Protein AF-A0A4Q9L210-F1 (afdb_monomer_lite)

Structure (mmCIF, N/CA/C/O backbone):
data_AF-A0A4Q9L210-F1
#
_entry.id   AF-A0A4Q9L210-F1
#
loop_
_atom_site.group_PDB
_atom_site.id
_atom_site.type_symbol
_atom_site.label_atom_id
_atom_site.label_alt_id
_atom_site.label_comp_id
_atom_site.label_asym_id
_atom_site.label_entity_id
_atom_site.label_seq_id
_atom_site.pdbx_PDB_ins_code
_atom_site.Cartn_x
_atom_site.Cartn_y
_atom_site.Cartn_z
_atom_site.occupancy
_atom_site.B_iso_or_equiv
_atom_site.auth_seq_id
_atom_site.auth_comp_id
_atom_site.auth_asym_id
_atom_site.auth_atom_id
_atom_site.pdbx_PDB_model_num
ATOM 1 N N . HIS A 1 1 ? -37.226 32.191 48.914 1.00 35.75 1 HIS A N 1
ATOM 2 C CA . HIS A 1 1 ? -37.059 30.767 48.584 1.00 35.75 1 HIS A CA 1
ATOM 3 C C . HIS A 1 1 ? -36.626 30.681 47.137 1.00 35.75 1 HIS A C 1
ATOM 5 O O . HIS A 1 1 ? -37.333 31.207 46.291 1.00 35.75 1 HIS A O 1
ATOM 11 N N . CYS A 1 2 ? -35.431 30.147 46.892 1.00 36.97 2 CYS A N 1
ATOM 12 C CA . CYS A 1 2 ? -34.933 29.859 45.552 1.00 36.97 2 CYS A CA 1
ATOM 13 C C . CYS A 1 2 ? -35.454 28.476 45.158 1.00 36.97 2 CYS A C 1
ATOM 15 O O . CYS A 1 2 ? -35.143 27.510 45.851 1.00 36.97 2 CYS A O 1
ATOM 17 N N . GLU A 1 3 ? -36.233 28.389 44.087 1.00 35.78 3 GLU A N 1
ATOM 18 C CA . GLU A 1 3 ? -36.465 27.127 43.388 1.00 35.78 3 GLU A CA 1
ATOM 19 C C . GLU A 1 3 ? -35.427 27.047 42.270 1.00 35.78 3 GLU A C 1
ATOM 21 O O . GLU A 1 3 ? -35.372 27.898 41.385 1.00 35.78 3 GLU A O 1
ATOM 26 N N . SER A 1 4 ? -34.512 26.089 42.409 1.00 41.16 4 SER A N 1
ATOM 27 C CA . SER A 1 4 ? -33.529 25.742 41.395 1.00 41.16 4 SER A CA 1
ATOM 28 C C . SER A 1 4 ? -34.158 24.734 40.443 1.00 41.16 4 SER A C 1
ATOM 30 O O . SER A 1 4 ? -34.337 23.570 40.814 1.00 41.16 4 SER A O 1
ATOM 32 N N . ASP A 1 5 ? -34.441 25.167 39.221 1.00 39.69 5 ASP A N 1
ATOM 33 C CA . ASP A 1 5 ? -34.575 24.252 38.098 1.00 39.69 5 ASP A CA 1
ATOM 34 C C . ASP A 1 5 ? -33.220 23.572 37.882 1.00 39.69 5 ASP A C 1
ATOM 36 O O . ASP A 1 5 ? -32.182 24.211 37.695 1.00 39.69 5 ASP A O 1
ATOM 40 N N . SER A 1 6 ? -33.222 22.249 38.003 1.00 47.03 6 SER A N 1
ATOM 41 C CA . SER A 1 6 ? -32.063 21.418 37.706 1.00 47.03 6 SER A CA 1
ATOM 42 C C . SER A 1 6 ? -31.979 21.255 36.192 1.00 47.03 6 SER A C 1
ATOM 44 O O . SER A 1 6 ? -32.647 20.409 35.607 1.00 47.03 6 SER A O 1
ATOM 46 N N . GLU A 1 7 ? -31.172 22.097 35.545 1.00 41.12 7 GLU A N 1
ATOM 47 C CA . GLU A 1 7 ? -30.790 21.897 34.148 1.00 41.12 7 GLU A CA 1
ATOM 48 C C . GLU A 1 7 ? -29.939 20.623 34.030 1.00 41.12 7 GLU A C 1
ATOM 50 O O . GLU A 1 7 ? -28.795 20.560 34.490 1.00 41.12 7 GLU A O 1
ATOM 55 N N . GLU A 1 8 ? -30.499 19.590 33.399 1.00 46.00 8 GLU A N 1
ATOM 56 C CA . GLU A 1 8 ? -29.728 18.460 32.890 1.00 46.00 8 GLU A CA 1
ATOM 57 C C . GLU A 1 8 ? -28.714 18.969 31.855 1.00 46.00 8 GLU A C 1
ATOM 59 O O . GLU A 1 8 ? -29.058 19.439 30.771 1.00 46.00 8 GLU A O 1
ATOM 64 N N . SER A 1 9 ? -27.429 18.880 32.196 1.00 45.72 9 SER A N 1
ATOM 65 C CA . SER A 1 9 ? -26.334 19.314 31.330 1.00 45.72 9 SER A CA 1
ATOM 66 C C . SER A 1 9 ? -26.247 18.467 30.037 1.00 45.72 9 SER A C 1
ATOM 68 O O . SER A 1 9 ? -26.131 17.241 30.132 1.00 45.72 9 SER A O 1
ATOM 70 N N . PRO A 1 10 ? -26.192 19.074 28.833 1.00 44.62 10 PRO A N 1
ATOM 71 C CA . PRO A 1 10 ? -26.198 18.378 27.536 1.00 44.62 10 PRO A CA 1
ATOM 72 C C . PRO A 1 10 ? -24.818 17.851 27.081 1.00 44.62 10 PRO A C 1
ATOM 74 O O . PRO A 1 10 ? -24.578 17.625 25.896 1.00 44.62 10 PRO A O 1
ATOM 77 N N . THR A 1 11 ? -23.865 17.655 27.991 1.00 49.53 11 THR A N 1
ATOM 78 C CA . THR A 1 11 ? -22.436 17.515 27.654 1.00 49.53 11 THR A CA 1
ATOM 79 C C . THR A 1 11 ? -21.976 16.120 27.219 1.00 49.53 11 THR A C 1
ATOM 81 O O . THR A 1 11 ? -20.833 15.981 26.789 1.00 49.53 11 THR A O 1
ATOM 84 N N . LYS A 1 12 ? -22.818 15.079 27.284 1.00 44.41 12 LYS A N 1
ATOM 85 C CA . LYS A 1 12 ? -22.412 13.716 26.873 1.00 44.41 12 LYS A CA 1
ATOM 86 C C . LYS A 1 12 ? -22.561 13.439 25.371 1.00 44.41 12 LYS A C 1
ATOM 88 O O . LYS A 1 12 ? -21.656 12.848 24.784 1.00 44.41 12 LYS A O 1
ATOM 93 N N . ASN A 1 13 ? -23.620 13.936 24.728 1.00 46.12 13 ASN A N 1
ATOM 94 C CA . ASN A 1 13 ? -23.961 13.567 23.342 1.00 46.12 13 ASN A CA 1
ATOM 95 C C . ASN A 1 13 ? -23.063 14.213 22.267 1.00 46.12 13 ASN A C 1
ATOM 97 O O . ASN A 1 13 ? -23.008 13.740 21.136 1.00 46.12 13 ASN A O 1
ATOM 101 N N . THR A 1 14 ? -22.332 15.280 22.589 1.00 52.19 14 THR A N 1
ATOM 102 C CA . THR A 1 14 ? -21.461 15.986 21.632 1.00 52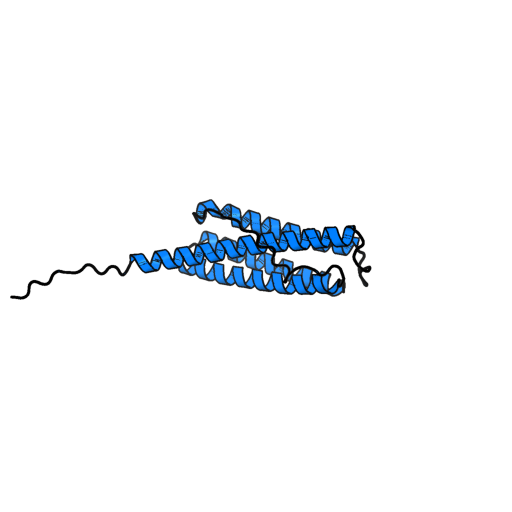.19 14 THR A CA 1
ATOM 103 C C . THR A 1 14 ? -20.092 15.327 21.437 1.00 52.19 14 THR A C 1
ATOM 105 O O . THR A 1 14 ? -19.465 15.539 20.400 1.00 52.19 14 THR A O 1
ATOM 108 N N . SER A 1 15 ? -19.615 14.522 22.397 1.00 59.25 15 SER A N 1
ATOM 109 C CA . SER A 1 15 ? -18.266 13.926 22.351 1.00 59.25 15 SER A CA 1
ATOM 110 C C . SER A 1 15 ? -18.189 12.571 21.632 1.00 59.25 15 SER A C 1
ATOM 112 O O . SER A 1 15 ? -17.168 12.261 21.022 1.00 59.25 15 SER A O 1
ATOM 114 N N . GLU A 1 16 ? -19.256 11.768 21.661 1.00 59.88 16 GLU A N 1
ATOM 115 C CA . GLU A 1 16 ? -19.314 10.489 20.934 1.00 59.88 16 GLU A CA 1
ATOM 116 C C . GLU A 1 16 ? -19.508 10.714 19.431 1.00 59.88 16 GLU A C 1
ATOM 118 O O . GLU A 1 16 ? -18.768 10.143 18.628 1.00 59.88 16 GLU A O 1
ATOM 123 N N . ASN A 1 17 ? -20.384 11.653 19.056 1.00 64.69 17 ASN A N 1
ATOM 124 C CA . ASN A 1 17 ? -20.606 12.031 17.657 1.00 64.69 17 ASN A CA 1
ATOM 125 C C . ASN A 1 17 ? -19.336 12.577 16.976 1.00 64.69 17 ASN A C 1
ATOM 127 O O . ASN A 1 17 ? -19.149 12.399 15.772 1.00 64.69 17 ASN A O 1
ATOM 131 N N . SER A 1 18 ? -18.437 13.231 17.723 1.00 78.69 18 SER A N 1
ATOM 132 C CA . SER A 1 18 ? -17.187 13.751 17.157 1.00 78.69 18 SER A CA 1
ATOM 133 C C . SER A 1 18 ? -16.155 12.648 16.904 1.00 78.69 18 SER A C 1
ATOM 135 O O . SER A 1 18 ? -15.506 12.658 15.858 1.00 78.69 18 SER A O 1
ATOM 137 N N . LYS A 1 19 ? -16.038 11.659 17.801 1.00 80.69 19 LYS A N 1
ATOM 138 C CA . LYS A 1 19 ? -15.130 10.511 17.628 1.00 80.69 19 LYS A CA 1
ATOM 139 C C . LYS A 1 19 ? -15.550 9.606 16.477 1.00 80.69 19 LYS A C 1
ATOM 141 O O . LYS A 1 19 ? -14.697 9.166 15.714 1.00 80.69 19 LYS A O 1
ATOM 146 N N . GLU A 1 20 ? -16.847 9.362 16.323 1.00 82.38 20 GLU A N 1
ATOM 147 C CA . GLU A 1 20 ? -17.375 8.572 15.208 1.00 82.38 20 GLU A CA 1
ATOM 148 C C . GLU A 1 20 ? -17.161 9.275 13.859 1.00 82.38 20 GLU A C 1
ATOM 150 O O . GLU A 1 20 ? -16.741 8.646 12.891 1.00 82.38 20 GLU A O 1
ATOM 155 N N . CYS A 1 21 ? -17.330 10.601 13.810 1.00 83.25 21 CYS A N 1
ATOM 156 C CA . CYS A 1 21 ? -16.997 11.395 12.627 1.00 83.25 21 CYS A CA 1
ATOM 157 C C . CYS A 1 21 ? -15.503 11.300 12.264 1.00 83.25 21 CYS A C 1
ATOM 159 O O . CYS A 1 21 ? -15.161 11.049 11.108 1.00 83.25 21 CYS A O 1
ATOM 161 N N . ILE A 1 22 ? -14.605 11.443 13.247 1.00 87.44 22 ILE A N 1
ATOM 162 C CA . ILE A 1 22 ? -13.153 11.293 13.045 1.00 87.44 22 ILE A CA 1
ATOM 163 C C . ILE A 1 22 ? -12.819 9.887 12.535 1.00 87.44 22 ILE A C 1
ATOM 165 O O . ILE A 1 22 ? -12.077 9.748 11.564 1.00 87.44 22 ILE A O 1
ATOM 169 N N . PHE A 1 23 ? -13.398 8.856 13.153 1.00 88.50 23 PHE A N 1
ATOM 170 C CA . PHE A 1 23 ? -13.223 7.464 12.749 1.00 88.50 23 PHE A CA 1
ATOM 171 C C . PHE A 1 23 ? -13.628 7.239 11.288 1.00 88.50 23 PHE A C 1
ATOM 173 O O . PHE A 1 23 ? -12.851 6.694 10.507 1.00 88.50 23 PHE A O 1
ATOM 180 N N . ASN A 1 24 ? -14.826 7.691 10.917 1.00 84.62 24 ASN A N 1
ATOM 181 C CA . ASN A 1 24 ? -15.373 7.530 9.572 1.00 84.62 24 ASN A CA 1
ATOM 182 C C . ASN A 1 24 ? -14.534 8.267 8.523 1.00 84.62 24 ASN A C 1
ATOM 184 O O . ASN A 1 24 ? -14.306 7.745 7.432 1.00 84.62 24 ASN A O 1
ATOM 188 N N . ASN A 1 25 ? -14.035 9.458 8.859 1.00 85.19 25 ASN A N 1
ATOM 189 C CA . ASN A 1 25 ? -13.150 10.211 7.978 1.00 85.19 25 ASN A CA 1
ATOM 190 C C . ASN A 1 25 ? -11.806 9.502 7.776 1.00 85.19 25 ASN A C 1
ATOM 192 O O . ASN A 1 25 ? -11.353 9.404 6.638 1.00 85.19 25 ASN A O 1
ATOM 196 N N . GLU A 1 26 ? -11.185 8.975 8.836 1.00 89.38 26 GLU A N 1
ATOM 197 C CA . GLU A 1 26 ? -9.908 8.262 8.696 1.00 89.38 26 GLU A CA 1
ATOM 198 C C . GLU A 1 26 ? -10.082 6.965 7.898 1.00 89.38 26 GLU A C 1
ATOM 200 O O . GLU A 1 26 ? -9.306 6.698 6.982 1.00 89.38 26 GLU A O 1
ATOM 205 N N . PHE A 1 27 ? -11.152 6.211 8.162 1.00 88.50 27 PHE A N 1
ATOM 206 C CA . PHE A 1 27 ? -11.488 5.005 7.404 1.00 88.50 27 PHE A CA 1
ATOM 207 C C . PHE A 1 27 ? -11.670 5.304 5.908 1.00 88.50 27 PHE A C 1
ATOM 209 O O . PHE A 1 27 ? -11.047 4.661 5.060 1.00 88.50 27 PHE A O 1
ATOM 216 N N . LYS A 1 28 ? -12.448 6.345 5.579 1.00 85.00 28 LYS A N 1
ATOM 217 C CA . LYS A 1 28 ? -12.635 6.814 4.199 1.00 85.00 28 LYS A CA 1
ATOM 218 C C . LYS A 1 28 ? -11.315 7.218 3.543 1.00 85.00 28 LYS A C 1
ATOM 220 O O . LYS A 1 28 ? -11.069 6.865 2.3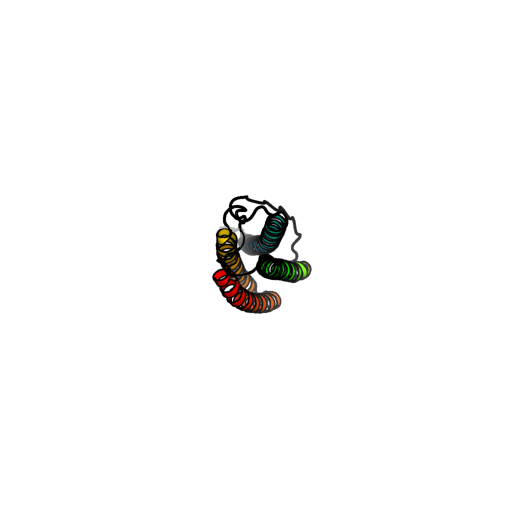92 1.00 85.00 28 LYS A O 1
ATOM 225 N N . ASN A 1 29 ? -10.478 7.971 4.254 1.00 87.31 29 ASN A N 1
ATOM 226 C CA . ASN A 1 29 ? -9.205 8.459 3.725 1.00 87.31 29 ASN A CA 1
ATOM 227 C C . ASN A 1 29 ? -8.253 7.309 3.393 1.00 87.31 29 ASN A C 1
ATOM 229 O O . ASN A 1 29 ? -7.601 7.352 2.351 1.00 87.31 29 ASN A O 1
ATOM 233 N N . ILE A 1 30 ? -8.216 6.269 4.231 1.00 90.94 30 ILE A N 1
ATOM 234 C CA . ILE A 1 30 ? -7.405 5.074 3.981 1.00 90.94 30 ILE A CA 1
ATOM 235 C C . ILE A 1 30 ? -7.890 4.341 2.730 1.00 90.94 30 ILE A C 1
ATOM 237 O O . ILE A 1 30 ? -7.086 4.041 1.848 1.00 90.94 30 ILE A O 1
ATOM 241 N N . LEU A 1 31 ? -9.197 4.086 2.621 1.00 88.56 31 LEU A N 1
ATOM 242 C CA . LEU A 1 31 ? -9.770 3.407 1.455 1.00 88.56 31 LEU A CA 1
ATOM 243 C C . LEU A 1 31 ? -9.526 4.188 0.160 1.00 88.56 31 LEU A C 1
ATOM 245 O O . LEU A 1 31 ? -9.099 3.611 -0.840 1.00 88.56 31 LEU A O 1
ATOM 249 N N . ASN A 1 32 ? -9.724 5.508 0.190 1.00 86.31 32 ASN A N 1
ATOM 250 C CA . ASN A 1 32 ? -9.417 6.371 -0.947 1.00 86.31 32 ASN A CA 1
ATOM 251 C C . ASN A 1 32 ? -7.932 6.308 -1.308 1.00 86.31 32 ASN A C 1
ATOM 253 O O . ASN A 1 32 ? -7.597 6.159 -2.479 1.00 86.31 32 ASN A O 1
ATOM 257 N N . ASN A 1 33 ? -7.036 6.378 -0.319 1.00 89.56 33 ASN A N 1
ATOM 258 C CA . ASN A 1 33 ? -5.607 6.315 -0.585 1.00 89.56 33 ASN A CA 1
ATOM 259 C C . ASN A 1 33 ? -5.196 4.983 -1.225 1.00 89.56 33 ASN A C 1
ATOM 261 O O . ASN A 1 33 ? -4.422 5.000 -2.183 1.00 89.56 33 ASN A O 1
ATOM 265 N N . LEU A 1 34 ? -5.720 3.858 -0.741 1.00 91.81 34 LEU A N 1
ATOM 266 C CA . LEU A 1 34 ? -5.463 2.538 -1.317 1.00 91.81 34 LEU A CA 1
ATOM 267 C C . LEU A 1 34 ? -5.914 2.466 -2.779 1.00 91.81 34 LEU A C 1
ATOM 269 O O . LEU A 1 34 ? -5.129 2.088 -3.650 1.00 91.81 34 LEU A O 1
ATOM 273 N N . PHE A 1 35 ? -7.146 2.892 -3.058 1.00 88.12 35 PHE A N 1
ATOM 274 C CA . PHE A 1 35 ? -7.716 2.834 -4.402 1.00 88.12 35 PHE A CA 1
ATOM 275 C C . PHE A 1 35 ? -7.032 3.798 -5.386 1.00 88.12 35 PHE A C 1
ATOM 277 O O . PHE A 1 35 ? -6.770 3.449 -6.540 1.00 88.12 35 PHE A O 1
ATOM 284 N N . GLU A 1 36 ? -6.685 5.005 -4.934 1.00 87.44 36 GLU A N 1
ATOM 285 C CA . GLU A 1 36 ? -5.883 5.947 -5.720 1.00 87.44 36 GLU A CA 1
ATOM 286 C C . GLU A 1 36 ? -4.501 5.380 -6.041 1.00 87.44 36 GLU A C 1
ATOM 288 O O . GLU A 1 36 ? -4.040 5.493 -7.174 1.00 87.44 36 GLU A O 1
ATOM 293 N N . THR A 1 37 ? -3.843 4.765 -5.055 1.00 90.25 37 THR A N 1
ATOM 294 C CA . THR A 1 37 ? -2.501 4.192 -5.220 1.00 90.25 37 THR A CA 1
ATOM 295 C C . THR A 1 37 ? -2.531 3.037 -6.218 1.00 90.25 37 THR A C 1
ATOM 297 O O . THR A 1 37 ? -1.724 3.017 -7.143 1.00 90.25 37 THR A O 1
ATOM 300 N N . TYR A 1 38 ? -3.519 2.143 -6.109 1.00 92.00 38 TYR A N 1
ATOM 301 C CA . TYR A 1 38 ? -3.799 1.126 -7.126 1.00 92.00 38 TYR A CA 1
ATOM 302 C C . TYR A 1 38 ? -3.923 1.752 -8.525 1.00 92.00 38 TYR A C 1
ATOM 304 O O . TYR A 1 38 ? -3.210 1.363 -9.449 1.00 92.00 38 TYR A O 1
ATOM 312 N N . SER A 1 39 ? -4.765 2.779 -8.668 1.00 88.69 39 SER A N 1
ATOM 313 C CA . SER A 1 39 ? -5.026 3.431 -9.959 1.00 88.69 39 SER A CA 1
ATOM 314 C C . SER A 1 39 ? -3.772 4.068 -10.570 1.00 88.69 39 SER A C 1
ATOM 316 O O . SER A 1 39 ? -3.565 3.982 -11.779 1.00 88.69 39 SER A O 1
ATOM 318 N N . ILE A 1 40 ? -2.913 4.675 -9.745 1.00 89.75 40 ILE A N 1
ATOM 319 C CA . ILE A 1 40 ? -1.637 5.262 -10.182 1.00 89.75 40 ILE A CA 1
ATOM 320 C C . ILE A 1 40 ? -0.718 4.201 -10.786 1.00 89.75 40 ILE A C 1
ATOM 322 O O . ILE A 1 40 ? -0.127 4.435 -11.840 1.00 89.75 40 ILE A O 1
ATOM 326 N N . TYR A 1 41 ? -0.611 3.031 -10.154 1.00 91.69 41 TYR A N 1
ATOM 327 C CA . TYR A 1 41 ? 0.248 1.966 -10.666 1.00 91.69 41 TYR A CA 1
ATOM 328 C C . TYR A 1 41 ? -0.309 1.311 -11.921 1.00 91.69 41 TYR A C 1
ATOM 330 O O . TYR A 1 41 ? 0.458 1.048 -12.844 1.00 91.69 41 TYR A O 1
ATOM 338 N N . ILE A 1 42 ? -1.630 1.138 -12.015 1.00 91.75 42 ILE A N 1
ATOM 339 C CA . ILE A 1 42 ? -2.267 0.705 -13.264 1.00 91.75 42 ILE A CA 1
ATOM 340 C C . ILE A 1 42 ? -1.956 1.683 -14.402 1.00 91.75 42 ILE A C 1
ATOM 342 O O . ILE A 1 42 ? -1.572 1.250 -15.488 1.00 91.75 42 ILE A O 1
ATOM 346 N N . GLN A 1 43 ? -2.045 2.992 -14.154 1.00 88.50 43 GLN A N 1
ATOM 347 C CA . GLN A 1 43 ? -1.702 4.000 -15.157 1.00 88.50 43 GLN A CA 1
ATOM 348 C C . GLN A 1 43 ? -0.222 3.915 -15.570 1.00 88.50 43 GLN A C 1
ATOM 350 O O . GLN A 1 43 ? 0.075 3.869 -16.761 1.00 88.50 43 GLN A O 1
ATOM 355 N N . ALA A 1 44 ? 0.699 3.796 -14.608 1.00 89.06 44 ALA A N 1
ATOM 356 C CA . ALA A 1 44 ? 2.128 3.648 -14.893 1.00 89.06 44 ALA A CA 1
ATOM 357 C C . ALA A 1 44 ? 2.437 2.394 -15.736 1.00 89.06 44 ALA A C 1
ATOM 359 O O . ALA A 1 44 ? 3.260 2.451 -16.649 1.00 89.06 44 ALA A O 1
ATOM 360 N N . ILE A 1 45 ? 1.749 1.274 -15.482 1.00 91.56 45 ILE A N 1
ATOM 361 C CA . ILE A 1 45 ? 1.867 0.047 -16.286 1.00 91.56 45 ILE A CA 1
ATOM 362 C C . ILE A 1 45 ? 1.416 0.295 -17.732 1.00 91.56 45 ILE A C 1
ATOM 364 O O . ILE A 1 45 ? 2.124 -0.087 -18.666 1.00 91.56 45 ILE A O 1
ATOM 368 N N . VAL A 1 46 ? 0.270 0.953 -17.933 1.00 89.69 46 VAL A N 1
ATOM 369 C CA . VAL A 1 46 ? -0.249 1.294 -19.271 1.00 89.69 46 VAL A CA 1
ATOM 370 C C . VAL A 1 46 ? 0.722 2.211 -20.022 1.00 89.69 46 VAL A C 1
ATOM 372 O O . VAL A 1 46 ? 1.014 1.996 -21.204 1.00 89.69 46 VAL A O 1
ATOM 375 N N . ASP A 1 47 ? 1.277 3.206 -19.337 1.00 86.31 47 ASP A N 1
ATOM 376 C CA . ASP A 1 47 ? 2.226 4.151 -19.922 1.00 86.31 47 ASP A CA 1
ATOM 377 C C . ASP A 1 47 ? 3.560 3.477 -20.282 1.00 86.31 47 ASP A C 1
ATOM 379 O O . ASP A 1 47 ? 4.121 3.731 -21.353 1.00 86.31 47 ASP A O 1
ATOM 383 N N . LEU A 1 48 ? 4.036 2.540 -19.455 1.00 86.44 48 LEU A N 1
ATOM 384 C CA . LEU A 1 48 ? 5.171 1.684 -19.800 1.00 86.44 48 LEU A CA 1
ATOM 385 C C . LEU A 1 48 ? 4.850 0.870 -21.051 1.00 86.44 48 LEU A C 1
ATOM 387 O O . LEU A 1 48 ? 5.598 0.924 -22.028 1.00 86.44 48 LEU A O 1
ATOM 391 N N . GLN A 1 49 ? 3.737 0.138 -21.070 1.00 87.06 49 GLN A N 1
ATOM 392 C CA . GLN A 1 49 ? 3.363 -0.741 -22.182 1.00 87.06 49 GLN A CA 1
ATOM 393 C C . GLN A 1 49 ? 3.217 0.002 -23.515 1.00 87.06 49 GLN A C 1
ATOM 395 O O . GLN A 1 49 ? 3.691 -0.506 -24.531 1.00 87.06 49 GLN A O 1
ATOM 400 N N . SER A 1 50 ? 2.667 1.218 -23.505 1.00 84.19 50 SER A N 1
ATOM 401 C CA . SER A 1 50 ? 2.482 2.054 -24.701 1.00 84.19 50 SER A CA 1
ATOM 402 C C . SER A 1 50 ? 3.778 2.616 -25.308 1.00 84.19 50 SER A C 1
ATOM 404 O O . SER A 1 50 ? 3.745 3.125 -26.426 1.00 84.19 50 SER A O 1
ATOM 406 N N . GLY A 1 51 ? 4.926 2.468 -24.633 1.00 72.06 51 GLY A N 1
ATOM 407 C CA . GLY A 1 51 ? 6.233 2.888 -25.155 1.00 72.06 51 GLY A CA 1
ATOM 408 C C . GLY A 1 51 ? 6.568 4.359 -24.898 1.00 72.06 51 GLY A C 1
ATOM 409 O O . GLY A 1 51 ? 7.461 4.899 -25.544 1.00 72.06 51 GLY A O 1
ATOM 410 N N . ASN A 1 52 ? 5.875 4.998 -23.951 1.00 66.50 52 ASN A N 1
ATOM 411 C CA . ASN A 1 52 ? 6.074 6.409 -23.608 1.00 66.50 52 ASN A CA 1
ATOM 412 C C . ASN A 1 52 ? 7.285 6.668 -22.693 1.00 66.50 52 ASN A C 1
ATOM 414 O O . ASN A 1 52 ? 7.616 7.825 -22.447 1.00 66.50 52 ASN A O 1
ATOM 418 N N . TYR A 1 53 ? 7.949 5.614 -22.212 1.00 67.00 53 TYR A N 1
ATOM 419 C CA . TYR A 1 53 ? 9.101 5.693 -21.316 1.00 67.00 53 TYR A CA 1
ATOM 420 C C . TYR A 1 53 ? 10.415 5.345 -22.017 1.00 67.00 53 TYR A C 1
ATOM 422 O O . TYR A 1 53 ? 10.468 4.490 -22.902 1.00 67.00 53 TYR A O 1
ATOM 430 N N . HIS A 1 54 ? 11.502 5.956 -21.544 1.00 68.19 54 HIS A N 1
ATOM 431 C CA . HIS A 1 54 ? 12.848 5.436 -21.773 1.00 68.19 54 HIS A CA 1
ATOM 432 C C . HIS A 1 54 ? 13.006 4.055 -21.116 1.00 68.19 54 HIS A C 1
ATOM 434 O O . HIS A 1 54 ? 12.380 3.789 -20.094 1.00 68.19 54 HIS A O 1
ATOM 440 N N . GLU A 1 55 ? 13.838 3.181 -21.688 1.00 70.94 55 GLU A N 1
ATOM 441 C CA . GLU A 1 55 ? 14.122 1.866 -21.093 1.00 70.94 55 GLU A CA 1
ATOM 442 C C . GLU A 1 55 ? 14.761 2.023 -19.697 1.00 70.94 55 GLU A C 1
ATOM 444 O O . GLU A 1 55 ? 15.632 2.890 -19.523 1.00 70.94 55 GLU A O 1
ATOM 449 N N . PRO A 1 56 ? 14.363 1.209 -18.698 1.00 73.69 56 PRO A N 1
ATOM 450 C CA . PRO A 1 56 ? 15.028 1.197 -17.402 1.00 73.69 56 PRO A CA 1
ATOM 451 C C . PRO A 1 56 ? 16.497 0.780 -17.553 1.00 73.69 56 PRO A C 1
ATOM 453 O O . PRO A 1 56 ? 16.873 0.049 -18.468 1.00 73.69 56 PRO A O 1
ATOM 456 N N . ARG A 1 57 ? 17.360 1.281 -16.663 1.00 74.06 57 ARG A N 1
ATOM 457 C CA . ARG A 1 57 ? 18.818 1.124 -16.816 1.00 74.06 57 ARG A CA 1
ATOM 458 C C . ARG A 1 57 ? 19.338 -0.245 -16.390 1.00 74.06 57 ARG A C 1
ATOM 460 O O . ARG A 1 57 ? 20.317 -0.713 -16.966 1.00 74.06 57 ARG A O 1
ATOM 467 N N . TYR A 1 58 ? 18.730 -0.837 -15.366 1.00 81.25 58 TYR A N 1
ATOM 468 C CA . TYR A 1 58 ? 19.287 -1.999 -14.665 1.00 81.25 58 TYR A CA 1
ATOM 469 C C . TYR A 1 58 ? 1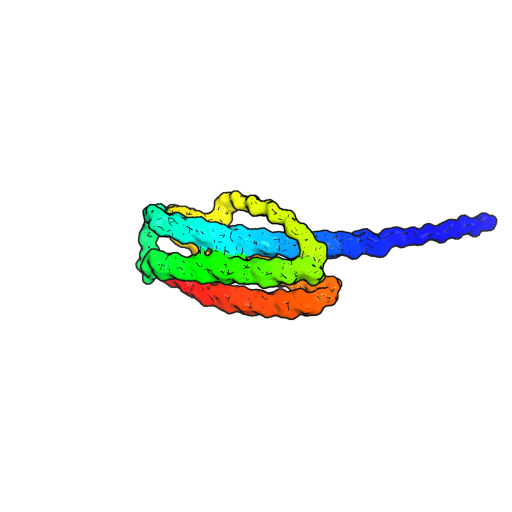8.387 -3.233 -14.686 1.00 81.25 58 TYR A C 1
ATOM 471 O O . TYR A 1 58 ? 18.889 -4.340 -14.517 1.00 81.25 58 TYR A O 1
ATOM 479 N N . ILE A 1 59 ? 17.089 -3.050 -14.930 1.00 84.25 59 ILE A N 1
ATOM 480 C CA . ILE A 1 59 ? 16.118 -4.133 -15.092 1.00 84.25 59 ILE A CA 1
ATOM 481 C C . ILE A 1 59 ? 15.398 -3.982 -16.427 1.00 84.25 59 ILE A C 1
ATOM 483 O O . ILE A 1 59 ? 15.333 -2.895 -17.000 1.00 84.25 59 ILE A O 1
ATOM 487 N N . SER A 1 60 ? 14.839 -5.073 -16.927 1.00 87.44 60 SER A N 1
ATOM 488 C CA . SER A 1 60 ? 13.977 -5.031 -18.096 1.00 87.44 60 SER A CA 1
ATOM 489 C C . SER A 1 60 ? 12.665 -4.308 -17.787 1.00 87.44 60 SER A C 1
ATOM 491 O O . SER A 1 60 ? 12.147 -4.319 -16.668 1.00 87.44 60 SER A O 1
ATOM 493 N N . LYS A 1 61 ? 12.062 -3.732 -18.826 1.00 86.50 61 LYS A N 1
ATOM 494 C CA . LYS A 1 61 ? 10.701 -3.192 -18.766 1.00 86.50 61 LYS A CA 1
ATOM 495 C C . LYS A 1 61 ? 9.681 -4.192 -18.202 1.00 86.50 61 LYS A C 1
ATOM 497 O O . LYS A 1 61 ? 8.784 -3.785 -17.470 1.00 86.50 61 LYS A O 1
ATOM 502 N N . ASN A 1 62 ? 9.806 -5.479 -18.535 1.00 89.50 62 ASN A N 1
ATOM 503 C CA . ASN A 1 62 ? 8.891 -6.512 -18.045 1.00 89.50 62 ASN A CA 1
ATOM 504 C C . ASN A 1 62 ? 9.052 -6.740 -16.539 1.00 89.50 62 ASN A C 1
ATOM 506 O O . ASN A 1 62 ? 8.048 -6.775 -15.838 1.00 89.50 62 ASN A O 1
ATOM 510 N N . GLU A 1 63 ? 10.288 -6.797 -16.035 1.00 90.31 63 GLU A N 1
ATOM 511 C CA . GLU A 1 63 ? 10.550 -6.891 -14.591 1.00 90.31 63 GLU A CA 1
ATOM 512 C C . GLU A 1 63 ? 9.993 -5.672 -13.842 1.00 90.31 63 GLU A C 1
ATOM 514 O O . GLU A 1 63 ? 9.377 -5.821 -12.788 1.00 90.31 63 GLU A O 1
ATOM 519 N N . LEU A 1 64 ? 10.125 -4.462 -14.402 1.00 90.31 64 LEU A N 1
ATOM 520 C CA . LEU A 1 64 ? 9.511 -3.270 -13.808 1.00 90.31 64 LEU A CA 1
ATOM 521 C C . LEU A 1 64 ? 7.980 -3.386 -13.771 1.00 90.31 64 LEU A C 1
ATOM 523 O O . LEU A 1 64 ? 7.369 -3.086 -12.749 1.00 90.31 64 LEU A O 1
ATOM 527 N N . ILE A 1 65 ? 7.354 -3.837 -14.862 1.00 91.44 65 ILE A N 1
ATOM 528 C CA . ILE A 1 65 ? 5.901 -4.049 -14.922 1.00 91.44 65 ILE A CA 1
ATOM 529 C C . ILE A 1 65 ? 5.451 -5.076 -13.873 1.00 91.44 65 ILE A C 1
ATOM 531 O O . ILE A 1 65 ? 4.451 -4.837 -13.202 1.00 91.44 65 ILE A O 1
ATOM 535 N N . GLU A 1 66 ? 6.180 -6.177 -13.687 1.00 93.50 66 GLU A N 1
ATOM 536 C CA . GLU A 1 66 ? 5.871 -7.191 -12.668 1.00 93.50 66 GLU A CA 1
ATOM 537 C C . GLU A 1 66 ? 5.911 -6.613 -11.246 1.00 93.50 66 GLU A C 1
ATOM 539 O O . GLU A 1 66 ? 5.001 -6.863 -10.452 1.00 93.50 66 GLU A O 1
ATOM 544 N N . ILE A 1 67 ? 6.909 -5.775 -10.939 1.00 92.62 67 ILE A N 1
ATOM 545 C CA . ILE A 1 67 ? 6.980 -5.058 -9.656 1.00 92.62 67 ILE A CA 1
ATOM 546 C C . ILE A 1 67 ? 5.745 -4.165 -9.477 1.00 92.62 67 ILE A C 1
ATOM 548 O O . ILE A 1 67 ? 5.108 -4.188 -8.425 1.00 92.62 67 ILE A O 1
ATOM 552 N N . LEU A 1 68 ? 5.373 -3.396 -10.504 1.00 93.69 68 LEU A N 1
ATOM 553 C CA . LEU A 1 68 ? 4.219 -2.498 -10.423 1.00 93.69 68 LEU A CA 1
ATOM 554 C C . LEU A 1 68 ? 2.890 -3.248 -10.275 1.00 93.69 68 LEU A C 1
ATOM 556 O O . LEU A 1 68 ? 2.023 -2.791 -9.529 1.00 93.69 68 LEU A O 1
ATOM 560 N N . ILE A 1 69 ? 2.734 -4.391 -10.950 1.00 95.06 69 ILE A N 1
ATOM 561 C CA . ILE A 1 69 ? 1.563 -5.265 -10.802 1.00 95.06 69 ILE A CA 1
ATOM 562 C C . ILE A 1 69 ? 1.471 -5.754 -9.358 1.00 95.06 69 ILE A C 1
ATOM 564 O O . ILE A 1 69 ? 0.424 -5.589 -8.739 1.00 95.06 69 ILE A O 1
ATOM 568 N N . SER A 1 70 ? 2.573 -6.259 -8.797 1.00 94.62 70 SER A N 1
ATOM 569 C CA . SER A 1 70 ? 2.629 -6.718 -7.404 1.00 94.62 70 SER A CA 1
ATOM 570 C C . SER A 1 70 ? 2.198 -5.626 -6.415 1.00 94.62 70 SER A C 1
ATOM 572 O O . SER A 1 70 ? 1.396 -5.871 -5.513 1.00 94.62 70 SER A O 1
ATOM 574 N N . ILE A 1 71 ? 2.652 -4.383 -6.621 1.00 93.69 71 ILE A N 1
ATOM 575 C CA . ILE A 1 71 ? 2.240 -3.231 -5.803 1.00 93.69 71 ILE A CA 1
ATOM 576 C C . ILE A 1 71 ? 0.748 -2.933 -5.963 1.00 93.69 71 ILE A C 1
ATOM 578 O O . ILE A 1 71 ? 0.047 -2.771 -4.962 1.00 93.69 71 ILE A O 1
ATOM 582 N N . ALA A 1 72 ? 0.240 -2.880 -7.194 1.00 94.19 72 ALA A N 1
ATOM 583 C CA . ALA A 1 72 ? -1.172 -2.619 -7.445 1.00 94.19 72 ALA A CA 1
ATOM 584 C C . ALA A 1 72 ? -2.070 -3.695 -6.806 1.00 94.19 72 ALA A C 1
ATOM 586 O O . ALA A 1 72 ? -3.022 -3.366 -6.094 1.00 94.19 72 ALA A O 1
ATOM 587 N N . GLU A 1 73 ? -1.744 -4.972 -7.005 1.00 95.31 73 GLU A N 1
ATOM 588 C CA . GLU A 1 73 ? -2.489 -6.106 -6.454 1.00 95.31 73 GLU A CA 1
ATOM 589 C C . GLU A 1 73 ? -2.498 -6.093 -4.927 1.00 95.31 73 GLU A C 1
ATOM 591 O O . GLU A 1 73 ? -3.558 -6.263 -4.322 1.00 95.31 73 GLU A O 1
ATOM 596 N N . PHE A 1 74 ? -1.355 -5.810 -4.296 1.00 93.81 74 PHE A N 1
ATOM 597 C CA . PHE A 1 74 ? -1.277 -5.688 -2.844 1.00 93.81 74 PHE A CA 1
ATOM 598 C C . PHE A 1 74 ? -2.192 -4.573 -2.315 1.00 93.81 74 PHE A C 1
ATOM 600 O O . PHE A 1 74 ? -2.938 -4.782 -1.358 1.00 93.81 74 PHE A O 1
ATOM 607 N N . LYS A 1 75 ? -2.223 -3.401 -2.965 1.00 93.44 75 LYS A N 1
ATOM 608 C CA . LYS A 1 75 ? -3.111 -2.301 -2.544 1.00 93.44 75 LYS A CA 1
ATOM 609 C C . LYS A 1 75 ? -4.585 -2.613 -2.744 1.00 93.44 75 LYS A C 1
ATOM 611 O O . LYS A 1 75 ? -5.393 -2.261 -1.884 1.00 93.44 75 LYS A O 1
ATOM 616 N N . LEU A 1 76 ? -4.936 -3.301 -3.827 1.00 93.25 76 LEU A N 1
ATOM 617 C CA . LEU A 1 76 ? -6.302 -3.764 -4.049 1.00 93.25 76 LEU A CA 1
ATOM 618 C C . LEU A 1 76 ? -6.716 -4.819 -3.011 1.00 93.25 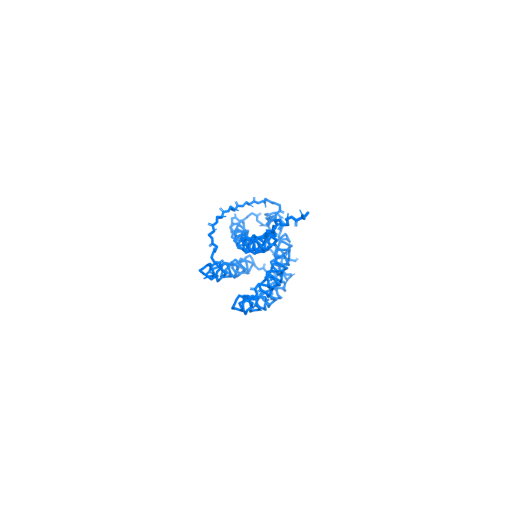76 LEU A C 1
ATOM 620 O O . LEU A 1 76 ? -7.842 -4.780 -2.516 1.00 93.25 76 LEU A O 1
ATOM 624 N N . LEU A 1 77 ? -5.809 -5.722 -2.633 1.00 93.19 77 LEU A N 1
ATOM 625 C CA . LEU A 1 77 ? -6.042 -6.689 -1.563 1.00 93.19 77 LEU A CA 1
ATOM 626 C C . LEU A 1 77 ? -6.311 -5.980 -0.231 1.00 93.19 77 LEU A C 1
ATOM 628 O O . LEU A 1 77 ? -7.354 -6.218 0.376 1.00 93.19 77 LEU A O 1
ATOM 632 N N . CYS A 1 78 ? -5.434 -5.062 0.189 1.00 92.00 78 CYS A N 1
ATOM 633 C CA . CYS A 1 78 ? -5.630 -4.289 1.418 1.00 92.00 78 CYS A CA 1
ATOM 634 C C . CYS A 1 78 ? -6.943 -3.496 1.397 1.00 92.00 78 CYS A C 1
ATOM 636 O O . CYS A 1 78 ? -7.624 -3.401 2.417 1.00 92.00 78 CYS A O 1
ATOM 638 N N . PHE A 1 79 ? -7.311 -2.939 0.239 1.00 91.00 79 PHE A N 1
ATOM 639 C CA . PHE A 1 79 ? -8.582 -2.243 0.062 1.00 91.00 79 PHE A CA 1
ATOM 640 C C . PHE A 1 79 ? -9.763 -3.180 0.309 1.00 91.00 79 PHE A C 1
ATOM 642 O O . PHE A 1 79 ? -10.629 -2.856 1.116 1.00 91.00 79 PHE A O 1
ATOM 649 N N . ASN A 1 80 ? -9.773 -4.352 -0.328 1.00 89.50 80 ASN A N 1
ATOM 650 C CA . ASN A 1 80 ? -10.847 -5.334 -0.186 1.00 89.50 80 ASN A CA 1
ATOM 651 C C . ASN A 1 80 ? -10.964 -5.846 1.255 1.00 89.50 80 ASN A C 1
ATOM 653 O O . ASN A 1 80 ? -12.068 -5.950 1.790 1.00 89.50 80 ASN A O 1
ATOM 657 N N . GLU A 1 81 ? -9.834 -6.138 1.899 1.00 89.69 81 GLU A N 1
ATOM 658 C CA . GLU A 1 81 ? -9.818 -6.578 3.291 1.00 89.69 81 GLU A CA 1
ATOM 659 C C . GLU A 1 81 ? -10.363 -5.494 4.230 1.00 89.69 81 GLU A C 1
ATOM 661 O O . GLU A 1 81 ? -11.208 -5.786 5.076 1.00 89.69 81 GLU A O 1
ATOM 666 N N . LEU A 1 82 ? -9.945 -4.237 4.060 1.00 86.81 82 LEU A N 1
ATOM 667 C CA . LEU A 1 82 ? -10.414 -3.135 4.897 1.00 86.81 82 LEU A CA 1
ATOM 668 C C . LEU A 1 82 ? -11.897 -2.814 4.645 1.00 86.81 82 LEU A C 1
ATOM 670 O O . LEU A 1 82 ? -12.647 -2.617 5.600 1.00 86.81 82 LEU A O 1
ATOM 674 N N . HIS A 1 83 ? -12.330 -2.821 3.383 1.00 82.88 83 HIS A N 1
ATOM 675 C CA . HIS A 1 83 ? -13.727 -2.641 2.976 1.00 82.88 83 HIS A CA 1
ATOM 676 C C . HIS A 1 83 ? -14.629 -3.732 3.570 1.00 82.88 83 HIS A C 1
ATOM 678 O O . HIS A 1 83 ? -15.761 -3.474 3.974 1.00 82.88 83 HIS A O 1
ATOM 684 N N . SER A 1 84 ? -14.134 -4.966 3.706 1.00 82.56 84 SER A N 1
ATOM 685 C CA . SER A 1 84 ? -14.900 -6.056 4.328 1.00 82.56 84 SER A CA 1
ATOM 686 C C . SER A 1 84 ? -15.239 -5.813 5.807 1.00 82.56 84 SER A C 1
ATOM 688 O O . SER A 1 84 ? -16.124 -6.474 6.351 1.00 82.56 84 SER A O 1
ATOM 690 N N . LEU A 1 85 ? -14.584 -4.840 6.455 1.00 78.56 85 LEU A N 1
ATOM 691 C CA . LEU A 1 85 ? -14.874 -4.435 7.829 1.00 78.56 85 LEU A CA 1
ATOM 692 C C . LEU A 1 85 ? -16.056 -3.460 7.935 1.00 78.56 85 LEU A C 1
ATOM 694 O O . LEU A 1 85 ? -16.488 -3.184 9.051 1.00 78.56 85 LEU A O 1
ATOM 698 N N . GLU A 1 86 ? -16.622 -2.971 6.829 1.00 70.38 86 GLU A N 1
ATOM 699 C CA . GLU A 1 86 ? -17.796 -2.078 6.822 1.00 70.38 86 GLU A CA 1
ATOM 700 C C . GLU A 1 86 ? -18.974 -2.517 7.691 1.00 70.38 86 GLU A C 1
ATOM 702 O O . GLU A 1 86 ? -19.494 -1.689 8.445 1.00 70.38 86 GLU A O 1
ATOM 707 N N . PRO A 1 87 ? -19.380 -3.800 7.690 1.00 60.75 87 PRO A N 1
ATOM 708 C CA . PRO A 1 87 ? -20.448 -4.267 8.569 1.00 60.75 87 PRO A CA 1
ATOM 709 C C . PRO A 1 87 ? -20.117 -4.071 10.057 1.00 60.75 87 PRO A C 1
ATOM 711 O O . PRO A 1 87 ? -21.010 -3.878 10.880 1.00 60.75 87 PRO A O 1
ATOM 714 N N . ILE A 1 88 ? -18.826 -4.102 10.403 1.00 61.91 88 ILE A N 1
ATOM 715 C CA . ILE A 1 88 ? -18.301 -3.922 11.761 1.00 61.91 88 ILE A CA 1
ATOM 716 C C . ILE A 1 88 ? -18.130 -2.429 12.076 1.00 61.91 88 ILE A C 1
ATOM 718 O O . ILE A 1 88 ? -18.275 -2.011 13.227 1.00 61.91 88 ILE A O 1
ATOM 722 N N . THR A 1 89 ? -17.845 -1.602 11.068 1.00 59.69 89 THR A N 1
ATOM 723 C CA . THR A 1 89 ? -17.659 -0.156 11.230 1.00 59.69 89 THR A CA 1
ATOM 724 C C . THR A 1 89 ? -18.944 0.659 11.089 1.00 59.69 89 THR A C 1
ATOM 726 O O . THR A 1 89 ? -18.936 1.807 11.525 1.00 59.69 89 THR A O 1
ATOM 729 N N . LYS A 1 90 ? -20.038 0.070 10.573 1.00 62.66 90 LYS A N 1
ATOM 730 C CA . LYS A 1 90 ? -21.330 0.725 10.271 1.00 62.66 90 LYS A CA 1
ATOM 731 C C . LYS A 1 90 ? -21.184 1.945 9.352 1.00 62.66 90 LYS A C 1
ATOM 733 O O . LYS A 1 90 ? -21.904 2.931 9.494 1.00 62.66 90 LYS A O 1
ATOM 738 N N . TYR A 1 91 ? -20.229 1.883 8.433 1.00 60.25 91 TYR A N 1
ATOM 739 C CA . TYR A 1 91 ? -19.923 2.966 7.510 1.00 60.25 91 TYR A CA 1
ATOM 740 C C . TYR A 1 91 ? -20.587 2.726 6.147 1.00 60.25 91 TYR A C 1
ATOM 742 O O . TYR A 1 91 ? -20.474 1.634 5.600 1.00 60.25 91 TYR A O 1
ATOM 750 N N . GLU A 1 92 ? -21.248 3.743 5.589 1.00 58.34 92 GLU A N 1
ATOM 751 C CA . GLU A 1 92 ? -21.701 3.742 4.192 1.00 58.34 92 GLU A CA 1
ATOM 752 C C . GLU A 1 92 ? -20.684 4.492 3.325 1.00 58.34 92 GLU A C 1
ATOM 754 O O . GLU A 1 92 ? -20.447 5.694 3.490 1.00 58.34 92 GLU A O 1
ATOM 759 N N . LEU A 1 93 ? -20.066 3.774 2.391 1.00 59.09 93 LEU A N 1
ATOM 760 C CA . LEU A 1 93 ? -19.083 4.337 1.477 1.00 59.09 93 LEU A CA 1
ATOM 761 C C . LEU A 1 93 ? -19.719 5.246 0.428 1.00 59.09 93 LEU A C 1
ATOM 763 O O . LEU A 1 93 ? -20.479 4.805 -0.428 1.00 59.09 93 LEU A O 1
ATOM 767 N N . ASN A 1 94 ? -19.280 6.504 0.421 1.00 59.41 94 ASN A N 1
ATOM 768 C CA . ASN A 1 94 ? -19.431 7.405 -0.717 1.00 59.41 94 ASN A CA 1
ATOM 769 C C . ASN A 1 94 ? -18.042 7.711 -1.293 1.00 59.41 94 ASN A C 1
ATOM 771 O O . ASN A 1 94 ? -17.324 8.588 -0.785 1.00 59.41 94 ASN A O 1
ATOM 775 N N . PHE A 1 95 ? -17.662 6.972 -2.339 1.00 54.97 95 PHE A N 1
ATOM 776 C CA . PHE A 1 95 ? -16.418 7.191 -3.073 1.00 54.97 95 PHE A CA 1
ATOM 777 C C . PHE A 1 95 ? -16.488 8.477 -3.892 1.00 54.97 95 PHE A C 1
ATOM 779 O O . PHE A 1 95 ? -17.355 8.649 -4.743 1.00 54.97 95 PHE A O 1
ATOM 786 N N . CYS A 1 96 ? -15.508 9.349 -3.677 1.00 52.03 96 CYS A N 1
ATOM 787 C CA . CYS A 1 96 ? -15.139 10.380 -4.637 1.00 52.03 96 CYS A CA 1
ATOM 788 C C . CYS A 1 96 ? -13.663 10.173 -4.940 1.00 52.03 96 CYS A C 1
ATOM 790 O O . CYS A 1 96 ? -12.813 10.590 -4.154 1.00 52.03 96 CYS A O 1
ATOM 792 N N . VAL A 1 97 ? -13.364 9.511 -6.057 1.00 52.12 97 VAL A N 1
ATOM 793 C CA . VAL A 1 97 ? -11.992 9.433 -6.557 1.00 52.12 97 VAL A CA 1
ATOM 794 C C . VAL A 1 97 ? -11.649 10.813 -7.098 1.00 52.12 97 VAL A C 1
ATOM 796 O O . VAL A 1 97 ? -12.105 11.203 -8.171 1.00 52.12 97 VAL A O 1
ATOM 799 N N . ASN A 1 98 ? -10.885 11.582 -6.330 1.00 55.31 98 ASN A N 1
ATOM 800 C CA . ASN A 1 98 ? -10.373 12.861 -6.789 1.00 55.31 98 ASN A CA 1
ATOM 801 C C . ASN A 1 98 ? -8.937 12.622 -7.254 1.00 55.31 98 ASN A C 1
ATOM 803 O O . ASN A 1 98 ? -8.002 12.718 -6.463 1.00 55.31 98 ASN A O 1
ATOM 807 N N . LEU A 1 99 ? -8.772 12.241 -8.527 1.00 55.00 99 LEU A N 1
ATOM 808 C CA . LEU A 1 99 ? -7.457 12.038 -9.142 1.00 55.00 99 LEU A CA 1
ATOM 809 C C . LEU A 1 99 ? -6.729 13.385 -9.228 1.00 55.00 99 LEU A C 1
ATOM 811 O O . LEU A 1 99 ? -6.714 14.054 -10.259 1.00 55.00 99 LEU A O 1
ATOM 815 N N . ASN A 1 100 ? -6.140 13.815 -8.118 1.00 55.69 100 ASN A N 1
ATOM 816 C CA . ASN A 1 100 ? -5.283 14.982 -8.090 1.00 55.69 100 ASN A CA 1
ATOM 817 C C . ASN A 1 100 ? -3.981 14.622 -8.820 1.00 55.69 100 ASN A C 1
ATOM 819 O O . ASN A 1 100 ? -3.192 13.809 -8.341 1.00 55.69 100 ASN A O 1
ATOM 823 N N . TYR A 1 101 ? -3.742 15.257 -9.969 1.00 53.62 101 TYR A N 1
ATOM 824 C CA . TYR A 1 101 ? -2.595 15.015 -10.859 1.00 53.62 101 TYR A CA 1
ATOM 825 C C . TYR A 1 101 ? -1.209 15.191 -10.209 1.00 53.62 101 TYR A C 1
ATOM 827 O O . TYR A 1 101 ? -0.203 14.827 -10.806 1.00 53.62 101 TYR A O 1
ATOM 835 N N . LYS A 1 102 ? -1.124 15.752 -8.996 1.00 54.91 102 LYS A N 1
ATOM 836 C CA . LYS A 1 102 ? 0.153 16.083 -8.343 1.00 54.91 102 LYS A CA 1
ATOM 837 C C . LYS A 1 102 ? 0.964 14.874 -7.865 1.00 54.91 102 LYS A C 1
ATOM 839 O O . LYS A 1 102 ? 2.158 15.031 -7.657 1.00 54.91 102 LYS A O 1
ATOM 844 N N . ASN A 1 103 ? 0.345 13.700 -7.736 1.00 63.53 103 ASN A N 1
ATOM 845 C CA . ASN A 1 103 ? 0.981 12.504 -7.168 1.00 63.53 103 ASN A CA 1
ATOM 846 C C . ASN A 1 103 ? 0.971 11.318 -8.154 1.00 63.53 103 ASN A C 1
ATOM 848 O O . ASN A 1 103 ? 0.786 10.177 -7.733 1.00 63.53 103 ASN A O 1
ATOM 852 N N . GLN A 1 104 ? 1.069 11.590 -9.459 1.00 76.62 104 GLN A N 1
ATOM 853 C CA . GLN A 1 104 ? 1.153 10.570 -10.509 1.00 76.62 104 GLN A CA 1
ATOM 854 C C . GLN A 1 104 ? 2.612 10.292 -10.880 1.00 76.62 104 GLN A C 1
ATOM 856 O O . GLN A 1 104 ? 3.464 11.176 -10.785 1.00 76.62 104 GLN A O 1
ATOM 861 N N . CYS A 1 105 ? 2.889 9.075 -11.346 1.00 80.19 105 CYS A N 1
ATOM 862 C CA . CYS A 1 105 ? 4.155 8.777 -12.003 1.00 80.19 105 CYS A CA 1
ATOM 863 C C . CYS A 1 105 ? 4.266 9.633 -13.275 1.00 80.19 105 CYS A C 1
ATOM 865 O O . CYS A 1 105 ? 3.339 9.691 -14.080 1.00 80.19 105 CYS A O 1
ATOM 867 N N . SER A 1 106 ? 5.399 10.302 -13.460 1.00 78.81 106 SER A N 1
ATOM 868 C CA . SER A 1 106 ? 5.711 11.015 -14.696 1.00 78.81 106 SER A CA 1
ATOM 869 C C . SER A 1 106 ? 6.054 10.008 -15.785 1.00 78.81 106 SER A C 1
ATOM 871 O O . SER A 1 106 ? 6.919 9.157 -15.576 1.00 78.81 106 SER A O 1
ATOM 873 N N . SER A 1 107 ? 5.443 10.134 -16.965 1.00 69.75 107 SER A N 1
ATOM 874 C CA . SER A 1 107 ? 5.780 9.312 -18.137 1.00 69.75 107 SER A CA 1
ATOM 875 C C . SER A 1 107 ? 7.185 9.580 -18.688 1.00 69.75 107 SER A C 1
ATOM 877 O O . SER A 1 107 ? 7.738 8.778 -19.430 1.00 69.75 107 SER A O 1
ATOM 879 N N . GLN A 1 108 ? 7.774 10.720 -18.324 1.00 72.69 108 GLN A N 1
ATOM 880 C CA . GLN A 1 108 ? 9.076 11.171 -18.820 1.00 72.69 108 GLN A CA 1
ATOM 881 C C . GLN A 1 108 ? 10.222 10.860 -17.856 1.00 72.69 108 GLN A C 1
ATOM 883 O O . GLN A 1 108 ? 11.386 10.928 -18.244 1.00 72.69 108 GLN A O 1
ATOM 888 N N . ASP A 1 109 ? 9.903 10.534 -16.603 1.00 80.81 109 ASP A N 1
ATOM 889 C CA . ASP A 1 109 ? 10.885 10.296 -15.554 1.00 80.81 109 ASP A CA 1
ATOM 890 C C . ASP A 1 109 ? 10.577 8.992 -14.826 1.00 80.81 109 ASP A C 1
ATOM 892 O O . ASP A 1 109 ? 9.719 8.929 -13.947 1.00 80.81 109 ASP A O 1
ATOM 896 N N . LEU A 1 110 ? 11.313 7.945 -15.182 1.00 80.38 110 LEU A N 1
ATOM 897 C CA . LEU A 1 110 ? 11.235 6.644 -14.530 1.00 80.38 110 LEU A CA 1
ATOM 898 C C . LEU A 1 110 ? 11.513 6.721 -13.016 1.00 80.38 110 LEU A C 1
ATOM 900 O O . LEU A 1 110 ? 10.863 6.017 -12.246 1.00 80.38 110 LEU A O 1
ATOM 904 N N . GLN A 1 111 ? 12.381 7.638 -12.566 1.00 85.81 111 GLN A N 1
ATOM 905 C CA . GLN A 1 111 ? 12.678 7.834 -11.142 1.00 85.81 111 GLN A CA 1
ATOM 906 C C . GLN A 1 111 ? 11.439 8.272 -10.347 1.00 85.81 111 GLN A C 1
ATOM 908 O O . GLN A 1 111 ? 11.331 7.997 -9.147 1.00 85.81 111 GLN A O 1
ATOM 913 N N . SER A 1 112 ? 10.474 8.917 -11.010 1.00 87.06 112 SER A N 1
ATOM 914 C CA . SER A 1 112 ? 9.221 9.325 -10.378 1.00 87.06 112 SER A CA 1
ATOM 915 C C . SER A 1 112 ? 8.431 8.139 -9.818 1.00 87.06 112 SER A C 1
ATOM 917 O O . SER A 1 112 ? 7.778 8.303 -8.793 1.00 87.06 112 SER A O 1
ATOM 919 N N . ILE A 1 113 ? 8.547 6.940 -10.405 1.00 88.75 113 ILE A N 1
ATOM 920 C CA . ILE A 1 113 ? 7.877 5.724 -9.918 1.00 88.75 113 ILE A CA 1
ATOM 921 C C . ILE A 1 113 ? 8.351 5.385 -8.500 1.00 88.75 113 ILE A C 1
ATOM 923 O O . ILE A 1 113 ? 7.534 5.151 -7.607 1.00 88.75 113 ILE A O 1
ATOM 927 N N . TYR A 1 114 ? 9.667 5.406 -8.272 1.00 88.56 114 TYR A N 1
ATOM 928 C CA . TYR A 1 114 ? 10.250 5.165 -6.951 1.00 88.56 114 TYR A CA 1
ATOM 929 C C . TYR A 1 114 ? 9.876 6.258 -5.945 1.00 88.56 114 TYR A C 1
ATOM 931 O O . TYR A 1 114 ? 9.572 5.963 -4.788 1.00 88.56 114 TYR A O 1
ATOM 939 N N . ASN A 1 115 ? 9.874 7.522 -6.372 1.00 89.25 115 ASN A N 1
ATOM 940 C CA . ASN A 1 115 ? 9.527 8.638 -5.491 1.00 89.25 115 ASN A CA 1
ATOM 941 C C . ASN A 1 115 ? 8.059 8.558 -5.048 1.00 89.25 115 ASN A C 1
ATOM 943 O O . ASN A 1 115 ? 7.780 8.593 -3.850 1.00 89.25 115 ASN A O 1
ATOM 947 N N . VAL A 1 116 ? 7.143 8.353 -6.001 1.00 90.38 116 VAL A N 1
ATOM 948 C CA . VAL A 1 116 ? 5.708 8.175 -5.736 1.00 90.38 116 VAL A CA 1
ATOM 949 C C . VAL A 1 116 ? 5.468 6.969 -4.832 1.00 90.38 116 VAL A C 1
ATOM 951 O O . VAL A 1 116 ? 4.663 7.066 -3.908 1.00 90.38 116 VAL A O 1
ATOM 954 N N . PHE A 1 117 ? 6.193 5.864 -5.040 1.00 90.56 117 PHE A N 1
ATOM 955 C CA . PHE A 1 117 ? 6.127 4.702 -4.155 1.00 90.56 117 PHE A CA 1
ATOM 956 C C . PHE A 1 117 ? 6.476 5.051 -2.714 1.00 90.56 117 PHE A C 1
ATOM 958 O O . PHE A 1 117 ? 5.660 4.838 -1.821 1.00 90.56 117 PHE A O 1
ATOM 965 N N . ASN A 1 118 ? 7.640 5.651 -2.474 1.00 89.56 118 ASN A N 1
ATOM 966 C CA . ASN A 1 118 ? 8.047 5.987 -1.111 1.00 89.56 118 ASN A CA 1
ATOM 967 C C . ASN A 1 118 ? 7.068 6.938 -0.420 1.00 89.56 118 ASN A C 1
ATOM 969 O O . ASN A 1 118 ? 6.729 6.720 0.742 1.00 89.56 118 ASN A O 1
ATOM 973 N N . GLU A 1 119 ? 6.604 7.972 -1.123 1.00 90.81 119 GLU A N 1
ATOM 974 C CA . GLU A 1 119 ? 5.662 8.943 -0.563 1.00 90.81 119 GLU A CA 1
ATOM 975 C C . GLU A 1 119 ? 4.314 8.300 -0.221 1.00 90.81 119 GLU A C 1
ATOM 977 O O . GLU A 1 119 ? 3.782 8.510 0.873 1.00 90.81 119 GLU A O 1
ATOM 982 N N . ARG A 1 120 ? 3.762 7.489 -1.132 1.00 91.12 120 ARG A N 1
ATOM 983 C CA . ARG A 1 120 ? 2.467 6.828 -0.926 1.00 91.12 120 ARG A CA 1
ATOM 984 C C . ARG A 1 120 ? 2.539 5.762 0.166 1.00 91.12 120 ARG A C 1
ATOM 986 O O . ARG A 1 120 ? 1.632 5.717 0.994 1.00 91.12 120 ARG A O 1
ATOM 993 N N . GLU A 1 121 ? 3.605 4.962 0.222 1.00 91.62 121 GLU A N 1
ATOM 994 C CA . GLU A 1 121 ? 3.788 3.948 1.271 1.00 91.62 121 GLU A CA 1
ATOM 995 C C . GLU A 1 121 ? 3.978 4.560 2.658 1.00 91.62 121 GLU A C 1
ATOM 997 O O . GLU A 1 121 ? 3.397 4.079 3.637 1.00 91.62 121 GLU A O 1
ATOM 1002 N N . LEU A 1 122 ? 4.753 5.645 2.748 1.00 92.12 122 LEU A N 1
ATOM 1003 C CA . LEU A 1 122 ? 4.921 6.380 3.996 1.00 92.12 122 LEU A CA 1
ATOM 1004 C C . LEU A 1 122 ? 3.579 6.949 4.469 1.00 92.12 122 LEU A C 1
ATOM 1006 O O . LEU A 1 122 ? 3.183 6.721 5.611 1.00 92.12 122 LEU A O 1
ATOM 1010 N N . MET A 1 123 ? 2.848 7.621 3.575 1.00 92.94 123 MET A N 1
ATOM 1011 C CA . MET A 1 123 ? 1.544 8.198 3.897 1.00 92.94 123 MET A CA 1
ATOM 1012 C C . MET A 1 123 ? 0.538 7.128 4.340 1.00 92.94 123 MET A C 1
ATOM 1014 O O . MET A 1 123 ? -0.168 7.324 5.330 1.00 92.94 123 MET A O 1
ATOM 1018 N N . TYR A 1 124 ? 0.489 5.990 3.644 1.00 94.00 124 TYR A N 1
ATOM 1019 C CA . TYR A 1 124 ? -0.389 4.876 3.996 1.00 94.00 124 TYR A CA 1
ATOM 1020 C C . TYR A 1 124 ? -0.045 4.299 5.375 1.00 94.00 124 TYR A C 1
ATOM 1022 O O . TYR A 1 124 ? -0.927 4.117 6.215 1.00 94.00 124 TYR A O 1
ATOM 1030 N N . THR A 1 125 ? 1.243 4.090 5.650 1.00 94.38 125 THR A N 1
ATOM 1031 C CA . THR A 1 125 ? 1.723 3.599 6.949 1.00 94.38 125 THR A CA 1
ATOM 1032 C C . THR A 1 125 ? 1.337 4.551 8.084 1.00 94.38 125 THR A C 1
ATOM 1034 O O . THR A 1 125 ? 0.823 4.118 9.118 1.00 94.38 125 THR A O 1
ATOM 1037 N N . GLU A 1 126 ? 1.511 5.860 7.893 1.00 94.94 126 GLU A N 1
ATOM 1038 C CA . GLU A 1 126 ? 1.084 6.867 8.868 1.00 94.94 126 GLU A CA 1
ATOM 1039 C C . GLU A 1 126 ? -0.431 6.849 9.106 1.00 94.94 126 GLU A C 1
ATOM 1041 O O . GLU A 1 126 ? -0.870 6.927 10.258 1.00 94.94 126 GLU A O 1
ATOM 1046 N N . MET A 1 127 ? -1.235 6.723 8.043 1.00 94.75 127 MET A N 1
ATOM 1047 C CA . MET A 1 127 ? -2.690 6.591 8.159 1.00 94.75 127 MET A CA 1
ATOM 1048 C C . MET A 1 127 ? -3.077 5.348 8.973 1.00 94.75 127 MET A C 1
ATOM 1050 O O . MET A 1 127 ? -3.912 5.445 9.871 1.00 94.75 127 MET A O 1
ATOM 1054 N N . LEU A 1 128 ? -2.436 4.198 8.732 1.00 95.50 128 LEU A N 1
ATOM 1055 C CA . LEU A 1 128 ? -2.693 2.973 9.494 1.00 95.50 128 LEU A CA 1
ATOM 1056 C C . LEU A 1 128 ? -2.379 3.142 10.985 1.00 95.50 128 LEU A C 1
ATOM 1058 O O . LEU A 1 128 ? -3.187 2.752 11.830 1.00 95.50 128 LEU A O 1
ATOM 1062 N N . PHE A 1 129 ? -1.246 3.760 11.334 1.00 96.12 129 PHE A N 1
ATOM 1063 C CA . PHE A 1 129 ? -0.903 4.023 12.735 1.00 96.12 129 PHE A CA 1
ATOM 1064 C C . PHE A 1 129 ? -1.897 4.974 13.411 1.00 96.12 129 PHE A C 1
ATOM 1066 O O . PHE A 1 129 ? -2.318 4.717 14.544 1.00 96.12 129 PHE A O 1
ATOM 1073 N N . ARG A 1 130 ? -2.310 6.050 12.726 1.00 95.19 130 ARG A N 1
ATOM 1074 C CA . ARG A 1 130 ? -3.3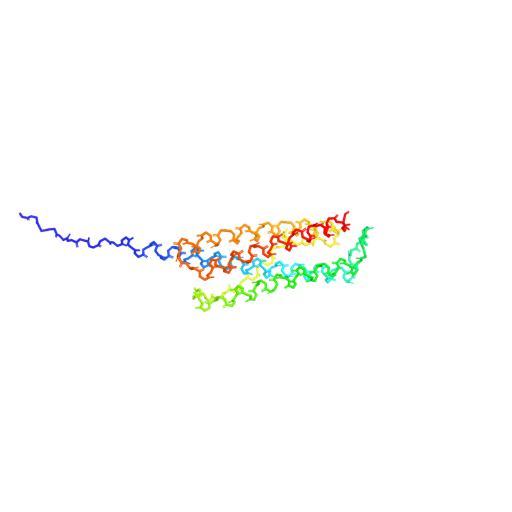40 6.968 13.240 1.00 95.19 130 ARG A CA 1
ATOM 1075 C C . ARG A 1 130 ? -4.666 6.252 13.454 1.00 95.19 130 ARG A C 1
ATOM 1077 O O . ARG A 1 130 ? -5.272 6.395 14.515 1.00 95.19 130 ARG A O 1
ATOM 1084 N N . PHE A 1 131 ? -5.091 5.445 12.490 1.00 93.69 131 PHE A N 1
ATOM 1085 C CA . PHE A 1 131 ? -6.349 4.719 12.583 1.00 93.69 131 PHE A CA 1
ATOM 1086 C C . PHE A 1 131 ? -6.326 3.646 13.672 1.00 93.69 131 PHE A C 1
ATOM 1088 O O . PHE A 1 131 ? -7.303 3.497 14.403 1.00 93.69 131 PHE A O 1
ATOM 1095 N N . ASN A 1 132 ? -5.188 2.979 13.871 1.00 94.81 132 ASN A N 1
ATOM 1096 C CA . ASN A 1 132 ? -5.000 2.034 14.969 1.00 94.81 132 ASN A CA 1
ATOM 1097 C C . ASN A 1 132 ? -5.127 2.723 16.334 1.00 94.81 132 ASN A C 1
ATOM 1099 O O . ASN A 1 132 ? -5.815 2.224 17.224 1.00 94.81 132 ASN A O 1
ATOM 1103 N N . LYS A 1 133 ? -4.548 3.920 16.487 1.00 94.69 133 LYS A N 1
ATOM 1104 C CA . LYS A 1 133 ? -4.719 4.729 17.700 1.00 94.69 133 LYS A CA 1
ATOM 1105 C C . LYS A 1 133 ? -6.196 5.050 17.963 1.00 94.69 133 LYS A C 1
ATOM 1107 O O . LYS A 1 133 ? -6.665 4.845 19.080 1.00 94.69 133 LYS A O 1
ATOM 1112 N N . ILE A 1 134 ? -6.936 5.488 16.941 1.00 92.12 134 ILE A N 1
ATOM 1113 C CA . ILE A 1 134 ? -8.378 5.770 17.059 1.00 92.12 134 ILE A CA 1
ATOM 1114 C C . ILE A 1 134 ? -9.146 4.493 17.442 1.00 92.12 134 ILE A C 1
ATOM 1116 O O . ILE A 1 134 ? -10.000 4.524 18.327 1.00 92.12 134 ILE A O 1
ATOM 1120 N N . ALA A 1 135 ? -8.830 3.354 16.821 1.00 91.12 135 ALA A N 1
ATOM 1121 C CA . ALA A 1 135 ? -9.462 2.073 17.127 1.00 91.12 135 ALA A CA 1
ATOM 1122 C C . ALA A 1 135 ? -9.254 1.657 18.595 1.00 91.12 135 ALA A C 1
ATOM 1124 O O . ALA A 1 135 ? -10.206 1.205 19.237 1.00 91.12 135 ALA A O 1
ATOM 1125 N N . ILE A 1 136 ? -8.052 1.873 19.145 1.00 93.12 136 ILE A N 1
ATOM 1126 C CA . ILE A 1 136 ? -7.736 1.642 20.563 1.00 93.12 136 ILE A CA 1
ATOM 1127 C C . ILE A 1 136 ? -8.571 2.563 21.459 1.00 93.12 136 ILE A C 1
ATOM 1129 O O . ILE A 1 136 ? -9.215 2.086 22.391 1.00 93.12 136 ILE A O 1
ATOM 1133 N N . GLU A 1 137 ? -8.615 3.864 21.162 1.00 92.75 137 GLU A N 1
ATOM 1134 C CA . GLU A 1 137 ? -9.384 4.852 21.936 1.00 92.75 137 GLU A CA 1
ATOM 1135 C C . GLU A 1 137 ? -10.896 4.572 21.939 1.00 92.75 137 GLU A C 1
ATOM 1137 O O . GLU A 1 137 ? -11.600 4.946 22.881 1.00 92.75 137 GLU A O 1
ATOM 1142 N N . MET A 1 138 ? -11.396 3.906 20.895 1.00 88.88 138 MET A N 1
ATOM 1143 C CA . MET A 1 138 ? -12.790 3.478 20.755 1.00 88.88 138 MET A CA 1
ATOM 1144 C C . MET A 1 138 ? -13.043 2.032 21.213 1.00 88.88 138 MET A C 1
ATOM 1146 O O . MET A 1 138 ? -14.159 1.541 21.060 1.00 88.88 138 MET A O 1
ATOM 1150 N N . ASN A 1 139 ? -12.041 1.339 21.766 1.00 89.50 139 ASN A N 1
ATOM 1151 C CA . ASN A 1 139 ? -12.119 -0.063 22.196 1.00 89.50 139 ASN A CA 1
ATOM 1152 C C . ASN A 1 139 ? -12.578 -1.045 21.092 1.00 89.50 139 ASN A C 1
ATOM 1154 O O . ASN A 1 139 ? -13.256 -2.037 21.365 1.00 89.50 139 ASN A O 1
ATOM 1158 N N . LYS A 1 140 ? -12.201 -0.804 19.830 1.00 87.38 140 LYS A N 1
ATOM 1159 C CA . LYS A 1 140 ? -12.529 -1.682 18.692 1.00 87.38 140 LYS A CA 1
ATOM 1160 C C . LYS A 1 140 ? -11.500 -2.812 18.549 1.00 87.38 140 LYS A C 1
ATOM 1162 O O . LYS A 1 140 ? -10.709 -2.824 17.613 1.00 87.38 140 LYS A O 1
ATOM 1167 N N . CYS A 1 141 ? -11.506 -3.777 19.473 1.00 88.31 141 CYS A N 1
ATOM 1168 C CA . CYS A 1 141 ? -10.459 -4.807 19.584 1.00 88.31 141 CYS A CA 1
ATOM 1169 C C . CYS A 1 141 ? -10.175 -5.592 18.290 1.00 88.31 141 CYS A C 1
ATOM 1171 O O . CYS A 1 141 ? -9.009 -5.792 17.950 1.00 88.31 141 CYS A O 1
ATOM 1173 N N . GLU A 1 142 ? -11.208 -6.028 17.564 1.00 86.19 142 GLU A N 1
ATOM 1174 C CA . GLU A 1 142 ? -11.023 -6.779 16.310 1.00 86.19 142 GLU A CA 1
ATOM 1175 C C . GLU A 1 142 ? -10.397 -5.915 15.209 1.00 86.19 142 GLU A C 1
ATOM 1177 O O . GLU A 1 142 ? -9.519 -6.375 14.481 1.00 86.19 142 GLU A O 1
ATOM 1182 N N . LEU A 1 143 ? -10.753 -4.629 15.158 1.00 88.25 143 LEU A N 1
ATOM 1183 C CA . LEU A 1 143 ? -10.119 -3.680 14.250 1.00 88.25 143 LEU A CA 1
ATOM 1184 C C . LEU A 1 143 ? -8.648 -3.447 14.620 1.00 88.25 143 LEU A C 1
ATOM 1186 O O . LEU A 1 143 ? -7.804 -3.416 13.733 1.00 88.25 143 LEU A O 1
ATOM 1190 N N . CYS A 1 144 ? -8.306 -3.349 15.908 1.00 91.69 144 CYS A N 1
ATOM 1191 C CA . CYS A 1 144 ? -6.906 -3.218 16.327 1.00 91.69 144 CYS A CA 1
ATOM 1192 C C . CYS A 1 144 ? -6.066 -4.435 15.909 1.00 91.69 144 CYS A C 1
ATOM 1194 O O . CYS A 1 144 ? -4.941 -4.279 15.439 1.00 91.69 144 CYS A O 1
ATOM 1196 N N . LYS A 1 145 ? -6.601 -5.658 16.058 1.00 90.62 145 LYS A N 1
ATOM 1197 C CA . LYS A 1 145 ? -5.919 -6.882 15.600 1.00 90.62 145 LYS A CA 1
ATOM 1198 C C . LYS A 1 145 ? -5.679 -6.850 14.095 1.00 90.62 145 LYS A C 1
ATOM 1200 O O . LYS A 1 145 ? -4.566 -7.132 13.658 1.00 90.62 145 LYS A O 1
ATOM 1205 N N . PHE A 1 146 ? -6.706 -6.475 13.333 1.00 90.44 146 PHE A N 1
ATOM 1206 C CA . PHE A 1 146 ? -6.605 -6.317 11.889 1.00 90.44 146 PHE A CA 1
ATOM 1207 C C . PHE A 1 146 ? -5.520 -5.300 11.516 1.00 90.44 146 PHE A C 1
ATOM 1209 O O . PHE A 1 146 ? -4.593 -5.640 10.791 1.00 90.44 146 PHE A O 1
ATOM 1216 N N . LEU A 1 147 ? -5.571 -4.091 12.082 1.00 92.94 147 LEU A N 1
ATOM 1217 C CA . LEU A 1 147 ? -4.634 -3.017 11.751 1.00 92.94 147 LEU A CA 1
ATOM 1218 C C . LEU A 1 147 ? -3.193 -3.354 12.131 1.00 92.94 147 LEU A C 1
ATOM 1220 O O . LEU A 1 147 ? -2.288 -3.060 11.361 1.00 92.94 147 LEU A O 1
ATOM 1224 N N . ASN A 1 148 ? -2.960 -4.009 13.270 1.00 93.94 148 ASN A N 1
ATOM 1225 C CA . ASN A 1 148 ? -1.616 -4.453 13.645 1.00 93.94 148 ASN A CA 1
ATOM 1226 C C . ASN A 1 148 ? -1.040 -5.459 12.637 1.00 93.94 148 ASN A C 1
ATOM 1228 O O . ASN A 1 148 ? 0.137 -5.360 12.288 1.00 93.94 148 ASN A O 1
ATOM 1232 N N . ARG A 1 149 ? -1.865 -6.396 12.147 1.00 93.88 149 ARG A N 1
ATOM 1233 C CA . ARG A 1 149 ? -1.468 -7.328 11.083 1.00 93.88 149 ARG A CA 1
ATOM 1234 C C . ARG A 1 149 ? -1.142 -6.569 9.796 1.00 93.88 149 ARG A C 1
ATOM 1236 O O . ARG A 1 149 ? -0.037 -6.711 9.286 1.00 93.88 149 ARG A O 1
ATOM 1243 N N . THR A 1 150 ? -2.051 -5.709 9.338 1.00 92.00 150 THR A N 1
ATOM 1244 C CA . THR A 1 150 ? -1.880 -4.927 8.105 1.00 92.00 150 THR A CA 1
ATOM 1245 C C . THR A 1 150 ? -0.653 -4.015 8.160 1.00 92.00 150 THR A C 1
ATOM 1247 O O . THR A 1 150 ? 0.071 -3.912 7.177 1.00 92.00 150 THR A O 1
ATOM 1250 N N . ILE A 1 151 ? -0.364 -3.382 9.304 1.00 94.06 151 ILE A N 1
ATOM 1251 C CA . ILE A 1 151 ? 0.854 -2.578 9.495 1.00 94.06 151 ILE A CA 1
ATOM 1252 C C . ILE A 1 151 ? 2.102 -3.448 9.312 1.00 94.06 151 ILE A C 1
ATOM 1254 O O . ILE A 1 151 ? 3.021 -3.049 8.602 1.00 94.06 151 ILE A O 1
ATOM 1258 N N . SER A 1 152 ? 2.138 -4.632 9.931 1.00 94.06 152 SER A N 1
ATOM 1259 C CA . SER A 1 152 ? 3.279 -5.545 9.814 1.00 94.06 152 SER A CA 1
ATOM 1260 C C . SER A 1 152 ? 3.491 -6.009 8.371 1.00 94.06 152 SER A C 1
ATOM 1262 O O . SER A 1 152 ? 4.606 -5.923 7.864 1.00 94.06 152 SER A O 1
ATOM 1264 N N . GLU A 1 153 ? 2.421 -6.454 7.708 1.00 93.06 153 GLU A N 1
ATOM 1265 C CA . GLU A 1 153 ? 2.447 -6.900 6.310 1.00 93.06 153 GLU A CA 1
ATOM 1266 C C . GLU A 1 153 ? 2.879 -5.758 5.372 1.00 93.06 153 GLU A C 1
ATOM 1268 O O . GLU A 1 153 ? 3.716 -5.962 4.493 1.00 93.06 153 GLU A O 1
ATOM 1273 N N . ASN A 1 154 ? 2.384 -4.532 5.589 1.00 92.56 154 ASN A N 1
ATOM 1274 C CA . ASN A 1 154 ? 2.758 -3.376 4.772 1.00 92.56 154 ASN A CA 1
ATOM 1275 C C . ASN A 1 154 ? 4.233 -2.989 4.937 1.00 92.56 154 ASN A C 1
ATOM 1277 O O . ASN A 1 154 ? 4.882 -2.652 3.953 1.00 92.56 154 ASN A O 1
ATOM 1281 N N . LEU A 1 155 ? 4.781 -3.043 6.156 1.00 93.25 155 LEU A N 1
ATOM 1282 C CA . LEU A 1 155 ? 6.194 -2.731 6.399 1.00 93.25 155 LEU A CA 1
ATOM 1283 C C . LEU A 1 155 ? 7.129 -3.750 5.733 1.00 93.25 155 LEU A C 1
ATOM 1285 O O . LEU A 1 155 ? 8.154 -3.366 5.165 1.00 93.25 155 LEU A O 1
ATOM 1289 N N . GLU A 1 156 ? 6.773 -5.035 5.773 1.00 93.94 156 GLU A N 1
ATOM 1290 C CA . GLU A 1 156 ? 7.512 -6.087 5.070 1.00 93.94 156 GLU A CA 1
ATOM 1291 C C . GLU A 1 156 ? 7.440 -5.884 3.550 1.00 93.94 156 GLU A C 1
ATOM 1293 O O . GLU A 1 156 ? 8.475 -5.839 2.877 1.00 93.94 156 GLU A O 1
ATOM 1298 N N . PHE A 1 157 ? 6.234 -5.653 3.023 1.00 92.12 157 PHE A N 1
ATOM 1299 C CA . PHE A 1 157 ? 6.009 -5.371 1.607 1.00 92.12 157 PHE A CA 1
ATOM 1300 C C . PHE A 1 157 ? 6.791 -4.140 1.128 1.00 92.12 157 PHE A C 1
ATOM 1302 O O . PHE A 1 157 ? 7.451 -4.178 0.083 1.00 92.12 157 PHE A O 1
ATOM 1309 N N . GLN A 1 158 ? 6.761 -3.053 1.904 1.00 91.31 158 GLN A N 1
ATOM 1310 C CA . GLN A 1 158 ? 7.505 -1.831 1.620 1.00 91.31 158 GLN A CA 1
ATOM 1311 C C . GLN A 1 158 ? 9.009 -2.106 1.596 1.00 91.31 158 GLN A C 1
ATOM 1313 O O . GLN A 1 158 ? 9.686 -1.686 0.662 1.00 91.31 158 GLN A O 1
ATOM 1318 N N . SER A 1 159 ? 9.544 -2.832 2.581 1.00 90.12 159 SER A N 1
ATOM 1319 C CA . SER A 1 159 ? 10.976 -3.137 2.653 1.00 90.12 159 SER A CA 1
ATOM 1320 C C . SER A 1 159 ? 11.482 -3.862 1.401 1.00 90.12 159 SER A C 1
ATOM 1322 O O . SER A 1 159 ? 12.520 -3.482 0.848 1.00 90.12 159 SER A O 1
ATOM 1324 N N . VAL A 1 160 ? 10.724 -4.850 0.916 1.00 90.88 160 VAL A N 1
ATOM 1325 C CA . VAL A 1 160 ? 11.051 -5.600 -0.306 1.00 90.88 160 VAL A CA 1
ATOM 1326 C C . VAL A 1 160 ? 11.002 -4.696 -1.540 1.00 90.88 160 VAL A C 1
ATOM 1328 O O . VAL A 1 160 ? 11.953 -4.655 -2.320 1.00 90.88 160 VAL A O 1
ATOM 1331 N N . ASN A 1 161 ? 9.927 -3.926 -1.710 1.00 88.62 161 ASN A N 1
ATOM 1332 C CA . ASN A 1 161 ? 9.728 -3.138 -2.927 1.00 88.62 161 ASN A CA 1
ATOM 1333 C 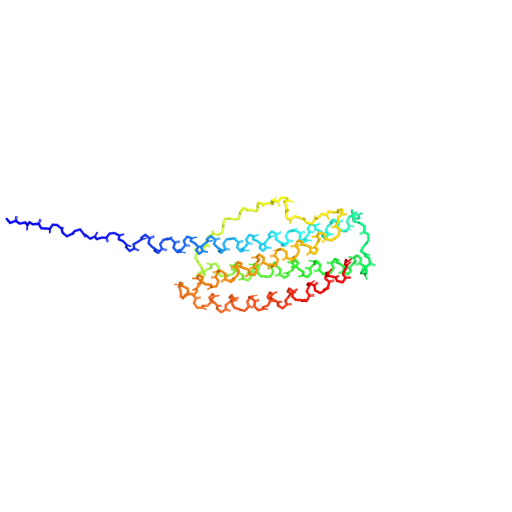C . ASN A 1 161 ? 10.582 -1.865 -2.985 1.00 88.62 161 ASN A C 1
ATOM 1335 O O . ASN A 1 161 ? 11.005 -1.487 -4.075 1.00 88.62 161 ASN A O 1
ATOM 1339 N N . VAL A 1 162 ? 10.934 -1.252 -1.845 1.00 89.00 162 VAL A N 1
ATOM 1340 C CA . VAL A 1 162 ? 11.951 -0.184 -1.803 1.00 89.00 162 VAL A CA 1
ATOM 1341 C C . VAL A 1 162 ? 13.262 -0.696 -2.383 1.00 89.00 162 VAL A C 1
ATOM 1343 O O . VAL A 1 162 ? 13.883 -0.004 -3.187 1.00 89.00 162 VAL A O 1
ATOM 1346 N N . LYS A 1 163 ? 13.689 -1.901 -1.989 1.00 86.25 163 LYS A N 1
ATOM 1347 C CA . LYS A 1 163 ? 14.926 -2.497 -2.495 1.00 86.25 163 LYS A CA 1
ATOM 1348 C C . LYS A 1 163 ? 14.842 -2.726 -4.006 1.00 86.25 163 LYS A C 1
ATOM 1350 O O . LYS A 1 163 ? 15.700 -2.229 -4.729 1.00 86.25 163 LYS A O 1
ATOM 1355 N N . ASN A 1 164 ? 13.786 -3.393 -4.471 1.00 86.06 164 ASN A N 1
ATOM 1356 C CA . ASN A 1 164 ? 13.615 -3.730 -5.887 1.00 86.06 164 ASN A CA 1
ATOM 1357 C C . ASN A 1 164 ? 13.523 -2.478 -6.778 1.00 86.06 164 ASN A C 1
ATOM 1359 O O . ASN A 1 164 ? 14.173 -2.404 -7.815 1.00 86.06 164 ASN A O 1
ATOM 1363 N N . LEU A 1 165 ? 12.760 -1.461 -6.363 1.00 86.00 165 LEU A N 1
ATOM 1364 C CA . LEU A 1 165 ? 12.623 -0.218 -7.128 1.00 86.00 165 LEU A CA 1
ATOM 1365 C C . LEU A 1 165 ? 13.887 0.645 -7.080 1.00 86.00 165 LEU A C 1
ATOM 1367 O O . LEU A 1 165 ? 14.194 1.320 -8.055 1.00 86.00 165 LEU A O 1
ATOM 1371 N N . LYS A 1 166 ? 14.640 0.628 -5.976 1.00 83.81 166 LYS A N 1
ATOM 1372 C CA . LYS A 1 166 ? 15.929 1.325 -5.897 1.00 83.81 166 LYS A CA 1
ATOM 1373 C C . LYS A 1 166 ? 16.985 0.686 -6.799 1.00 83.81 166 LYS A C 1
ATOM 1375 O O . LYS A 1 166 ? 17.868 1.382 -7.272 1.00 83.81 166 LYS A O 1
ATOM 1380 N N . GLU A 1 167 ? 16.917 -0.624 -7.017 1.00 77.81 167 GLU A N 1
ATOM 1381 C CA . GLU A 1 167 ? 17.788 -1.322 -7.969 1.00 77.81 167 GLU A CA 1
ATOM 1382 C C . GLU A 1 167 ? 17.384 -1.047 -9.431 1.00 77.81 167 GLU A C 1
ATOM 1384 O O . GLU A 1 167 ? 18.222 -1.161 -10.321 1.00 77.81 167 GLU A O 1
ATOM 1389 N N . ALA A 1 168 ? 16.135 -0.639 -9.689 1.00 76.50 168 ALA A N 1
ATOM 1390 C CA . ALA A 1 168 ? 15.617 -0.363 -11.030 1.00 76.50 168 ALA A CA 1
ATOM 1391 C C . ALA A 1 168 ? 16.074 0.981 -11.641 1.00 76.50 168 ALA A C 1
ATOM 1393 O O . ALA A 1 168 ? 16.048 1.120 -12.872 1.00 76.50 168 ALA A O 1
ATOM 1394 N N . PHE A 1 169 ? 16.486 1.955 -10.818 1.00 78.25 169 PHE A N 1
ATOM 1395 C CA . PHE A 1 169 ? 16.785 3.340 -11.221 1.00 78.25 169 PHE A CA 1
ATOM 1396 C C . PHE A 1 169 ? 18.154 3.819 -10.719 1.00 78.25 169 PHE A C 1
ATOM 1398 O O . PHE A 1 169 ? 18.883 4.448 -11.527 1.00 78.25 169 PHE A O 1
#

Sequence (169 aa):
HCESDSEESPTKNTSENSKECIFNNEFKNILNNLFETYSIYIQAIVDLQSGNYHEPRYISKNELIEILISIAEFKLLCFNELHSLEPITKYELNFCVNLNYKNQCSSQDLQSIYNVFNERELMYTEMLFRFNKIAIEMNKCELCKFLNRTISENLEFQSVNVKNLKEAF

Foldseek 3Di:
DDDDDDDDDPPPPVVVVVLLVVLQVLLLVLLLLLVLLLVLLVVVLVLLVVVLEDAFDQDGSVLVNVLSVVSSVLSVVVNVVSVVCCVVSVHDDDDDNPNDVPLHQDSYDLVSVLVSLVVSLVVSLVSLVVSLVSCVVVVVVVVNVVSVVVSVVSVVSSVVSNVVSVSRD

pLDDT: mean 80.59, std 15.95, range [35.75, 96.12]

Radius of gyration: 21.28 Å; chains: 1; bounding box: 56×38×74 Å

Secondary structure (DSSP, 8-state):
-----------SHHHHHHHHHHHHHHHHHHHHHHHHHHHHHHHHHHHHHTT-SPPPSSS-HHHHHHHHHHHHHHHHHHHHHHHTTHHHHTPPP-------GGGSPPTT-THHHHHHHHHHHHHHHHHHHHHHHHHHHTT-HHHHHHHHHHHHHHHHHHHHHHHHHHHH-

Organism: NCBI:txid148818